Protein AF-A0A9P7BXA8-F1 (afdb_monomer)

pLDDT: mean 72.69, std 11.53, range [38.94, 89.12]

Structure (mmCIF, N/CA/C/O backbone):
data_AF-A0A9P7BXA8-F1
#
_entry.id   AF-A0A9P7BXA8-F1
#
loop_
_atom_site.group_PDB
_atom_site.id
_atom_site.type_symbol
_atom_site.label_atom_id
_atom_site.label_alt_id
_atom_site.label_comp_id
_atom_site.label_asym_id
_atom_site.label_entity_id
_atom_site.label_seq_id
_atom_site.pdbx_PDB_ins_code
_atom_site.Cartn_x
_atom_site.Cartn_y
_atom_site.Cartn_z
_atom_site.occupancy
_atom_site.B_iso_or_equiv
_atom_site.auth_seq_id
_atom_site.auth_comp_id
_atom_site.auth_asym_id
_atom_site.auth_atom_id
_atom_site.pdbx_PDB_model_num
ATOM 1 N N . MET A 1 1 ? 23.569 34.177 -5.336 1.00 38.94 1 MET A N 1
ATOM 2 C CA . MET A 1 1 ? 23.676 32.730 -5.606 1.00 38.94 1 MET A CA 1
ATOM 3 C C . MET A 1 1 ? 22.289 32.269 -6.001 1.00 38.94 1 MET A C 1
ATOM 5 O O . MET A 1 1 ? 21.410 32.282 -5.155 1.00 38.94 1 MET A O 1
ATOM 9 N N . SER A 1 2 ? 22.049 32.043 -7.290 1.00 43.91 2 SER A N 1
ATOM 10 C CA . SER A 1 2 ? 20.752 31.584 -7.787 1.00 43.91 2 SER A CA 1
ATOM 11 C C . SER A 1 2 ? 20.620 30.095 -7.497 1.00 43.91 2 SER A C 1
ATOM 13 O O 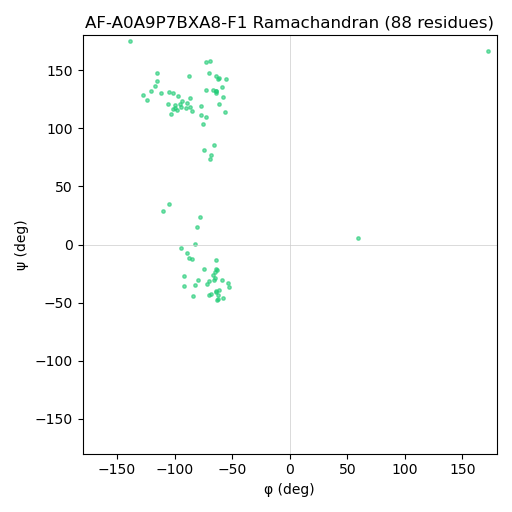. SER A 1 2 ? 21.446 29.303 -7.951 1.00 43.91 2 SER A O 1
ATOM 15 N N . GLU A 1 3 ? 19.614 29.728 -6.714 1.00 51.91 3 GLU A N 1
ATOM 16 C CA . GLU A 1 3 ? 19.206 28.342 -6.538 1.00 51.91 3 GLU A CA 1
ATOM 17 C C . GLU A 1 3 ? 18.882 27.763 -7.921 1.00 51.91 3 GLU A C 1
ATOM 19 O O . GLU A 1 3 ? 17.966 28.221 -8.598 1.00 51.91 3 GLU A O 1
ATOM 24 N N . ASN A 1 4 ? 19.683 26.795 -8.374 1.00 54.66 4 ASN A N 1
ATOM 25 C CA . ASN A 1 4 ? 19.416 26.000 -9.570 1.00 54.66 4 ASN A CA 1
ATOM 26 C C . ASN A 1 4 ? 18.210 25.093 -9.284 1.00 54.66 4 ASN A C 1
ATOM 28 O O . ASN A 1 4 ? 18.355 23.894 -9.042 1.00 54.66 4 ASN A O 1
ATOM 32 N N . THR A 1 5 ? 17.011 25.667 -9.250 1.00 67.62 5 THR A N 1
ATOM 33 C CA . THR A 1 5 ? 15.771 24.903 -9.168 1.00 67.62 5 THR A CA 1
ATOM 34 C C . THR A 1 5 ? 15.525 24.306 -10.546 1.00 67.62 5 THR A C 1
ATOM 36 O O . THR A 1 5 ? 15.171 25.007 -11.494 1.00 67.62 5 THR A O 1
ATOM 39 N N . ILE A 1 6 ? 15.788 23.006 -10.683 1.00 65.94 6 ILE A N 1
ATOM 40 C CA . ILE A 1 6 ? 15.474 22.266 -11.906 1.00 65.94 6 ILE A CA 1
ATOM 41 C C . ILE A 1 6 ? 13.962 22.417 -12.147 1.00 65.94 6 ILE A C 1
ATOM 43 O O . ILE A 1 6 ? 13.180 22.151 -11.230 1.00 65.94 6 ILE A O 1
ATOM 47 N N . PRO A 1 7 ? 13.531 22.864 -13.338 1.00 73.69 7 PRO A N 1
ATOM 48 C CA . PRO A 1 7 ? 12.118 22.966 -13.656 1.00 73.69 7 PRO A CA 1
ATOM 49 C C . PRO A 1 7 ? 11.408 21.618 -13.458 1.00 73.69 7 PRO A C 1
ATOM 51 O O . PRO A 1 7 ? 11.970 20.588 -13.824 1.00 73.69 7 PRO A O 1
ATOM 54 N N . PRO A 1 8 ? 10.162 21.591 -12.951 1.00 69.44 8 PRO A N 1
ATOM 55 C CA . PRO A 1 8 ? 9.475 20.353 -12.562 1.00 69.44 8 PRO A CA 1
ATOM 56 C C . PRO A 1 8 ? 9.202 19.390 -13.730 1.00 69.44 8 PRO A C 1
ATOM 58 O O . PRO A 1 8 ? 8.865 18.233 -13.510 1.00 69.44 8 PRO A O 1
ATOM 61 N N . TYR A 1 9 ? 9.341 19.863 -14.970 1.00 71.06 9 TYR A N 1
ATOM 62 C CA . TYR A 1 9 ? 9.202 19.068 -16.190 1.00 71.06 9 TYR A CA 1
ATOM 63 C C . TYR A 1 9 ? 10.516 18.421 -16.660 1.00 71.06 9 TYR A C 1
ATOM 65 O O . TYR A 1 9 ? 10.499 17.636 -17.606 1.00 71.06 9 TYR A O 1
ATOM 73 N N . LEU A 1 10 ? 11.655 18.752 -16.041 1.00 77.94 10 LEU A N 1
ATOM 74 C CA . LEU A 1 10 ? 12.946 18.137 -16.336 1.00 77.94 10 LEU A CA 1
ATOM 75 C C . LEU A 1 10 ? 13.288 17.109 -15.265 1.00 77.94 10 LEU A C 1
ATOM 77 O O . LEU A 1 10 ? 13.248 17.382 -14.065 1.00 77.94 10 LEU A O 1
ATOM 81 N N . LEU A 1 11 ? 13.665 15.918 -15.718 1.00 76.44 11 LEU A N 1
ATOM 82 C CA . LEU A 1 11 ? 14.145 14.869 -14.836 1.00 76.44 11 LEU A CA 1
ATOM 83 C C . LEU A 1 11 ? 15.445 15.316 -14.170 1.00 76.44 11 LEU A C 1
ATOM 85 O O . LEU A 1 11 ? 16.378 15.776 -14.830 1.00 76.44 11 LEU A O 1
ATOM 89 N N . THR A 1 12 ? 15.525 15.143 -12.852 1.00 83.50 12 THR A N 1
ATOM 90 C CA . THR A 1 12 ? 16.816 15.279 -12.171 1.00 83.50 12 THR A CA 1
ATOM 91 C C . THR A 1 12 ? 17.728 14.107 -12.564 1.00 83.50 12 THR A C 1
ATOM 93 O O . THR A 1 12 ? 17.227 13.039 -12.932 1.00 83.50 12 THR A O 1
ATOM 96 N N . PRO A 1 13 ? 19.060 14.243 -12.431 1.00 82.94 13 PRO A N 1
ATOM 97 C CA . PRO A 1 13 ? 19.991 13.150 -12.720 1.00 82.94 13 PRO A CA 1
ATOM 98 C C . PRO A 1 13 ? 19.671 11.847 -11.970 1.00 82.94 13 PRO A C 1
ATOM 100 O O . PRO A 1 13 ? 19.859 10.759 -12.506 1.00 82.94 13 PRO A O 1
ATOM 103 N N . SER A 1 14 ? 19.134 11.939 -10.748 1.00 78.31 14 SER A N 1
ATOM 104 C CA . SER A 1 14 ? 18.694 10.772 -9.975 1.00 78.31 14 SER A CA 1
ATOM 105 C C . SER A 1 14 ? 17.532 10.030 -10.640 1.00 78.31 14 SER A C 1
ATOM 107 O O . SER A 1 14 ? 17.538 8.802 -10.668 1.00 78.31 14 SER A O 1
ATOM 109 N N . HIS A 1 15 ? 16.563 10.755 -11.208 1.00 78.75 15 HIS A N 1
ATOM 110 C CA . HIS A 1 15 ? 15.449 10.146 -11.935 1.00 78.75 15 HIS A CA 1
ATOM 111 C C . HIS A 1 15 ? 15.925 9.502 -13.241 1.00 78.75 15 HIS A C 1
ATOM 113 O O . HIS A 1 15 ? 15.530 8.381 -13.544 1.00 78.75 15 HIS A O 1
ATOM 119 N N . ASP A 1 16 ? 16.809 10.173 -13.983 1.00 82.88 16 ASP A N 1
ATOM 120 C CA . ASP A 1 16 ? 17.363 9.649 -15.238 1.00 82.88 16 ASP A CA 1
ATOM 121 C C . ASP A 1 16 ? 18.164 8.352 -15.013 1.00 82.88 16 ASP A C 1
ATOM 123 O O . ASP A 1 16 ? 17.975 7.358 -15.714 1.00 82.88 16 ASP A O 1
ATOM 127 N N . ASN A 1 17 ? 18.992 8.314 -13.964 1.00 79.88 17 ASN A N 1
ATOM 128 C CA . ASN A 1 17 ? 19.732 7.110 -13.583 1.00 79.88 17 ASN A CA 1
ATOM 129 C C . ASN A 1 17 ? 18.807 5.964 -13.156 1.00 79.88 17 ASN A C 1
ATOM 131 O O . ASN A 1 17 ? 19.058 4.814 -13.513 1.00 79.88 17 ASN A O 1
ATOM 135 N N . TYR A 1 18 ? 17.734 6.268 -12.419 1.00 79.75 18 TYR A N 1
ATOM 136 C CA . TYR A 1 18 ? 16.745 5.264 -12.032 1.00 79.75 18 TYR A CA 1
ATOM 137 C C . TYR A 1 18 ? 16.038 4.675 -13.257 1.00 79.75 18 TYR A C 1
ATOM 139 O O . TYR A 1 18 ? 15.984 3.457 -13.398 1.00 79.75 18 TYR A O 1
ATOM 147 N N . LEU A 1 19 ? 15.568 5.518 -14.184 1.00 79.88 19 LEU A N 1
ATOM 148 C CA 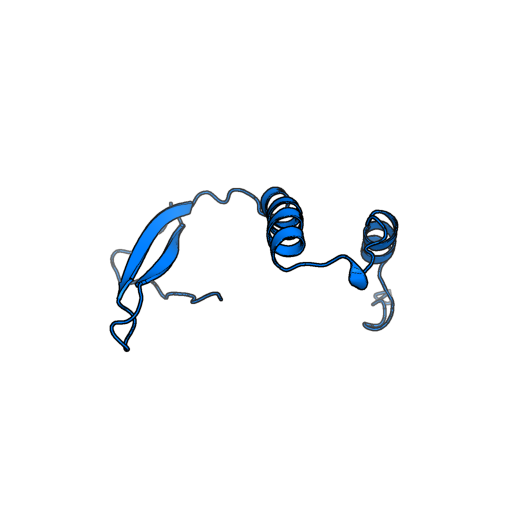. LEU A 1 19 ? 14.883 5.068 -15.401 1.00 79.88 19 LEU A CA 1
ATOM 149 C C . LEU A 1 19 ? 15.775 4.192 -16.284 1.00 79.88 19 LEU A C 1
ATOM 151 O O . LEU A 1 19 ? 15.305 3.194 -16.821 1.00 79.88 19 LEU A O 1
ATOM 155 N N . LYS A 1 20 ? 17.066 4.521 -16.397 1.00 81.06 20 LYS A N 1
ATOM 156 C CA . LYS A 1 20 ? 18.044 3.710 -17.144 1.00 81.06 20 LYS A CA 1
ATOM 157 C C . LYS A 1 20 ? 18.315 2.346 -16.510 1.00 81.06 20 LYS A C 1
ATOM 159 O O . LYS A 1 20 ? 18.715 1.426 -17.217 1.00 81.06 20 LYS A O 1
ATOM 164 N N . ALA A 1 21 ? 18.124 2.215 -15.199 1.00 79.25 21 ALA A N 1
ATOM 165 C CA . ALA A 1 21 ? 18.309 0.960 -14.477 1.00 79.25 21 ALA A CA 1
ATOM 166 C C . ALA A 1 21 ? 17.067 0.049 -14.518 1.00 79.25 21 ALA A C 1
ATOM 168 O O . ALA A 1 21 ? 17.162 -1.122 -14.145 1.00 79.25 21 ALA A O 1
ATOM 169 N N . LEU A 1 22 ? 15.909 0.560 -14.953 1.00 70.50 22 LEU A N 1
ATOM 170 C CA . LEU A 1 22 ? 14.695 -0.242 -15.063 1.00 70.50 22 LEU A CA 1
ATOM 171 C C . LEU A 1 22 ? 14.794 -1.212 -16.252 1.00 70.50 22 LEU A C 1
ATOM 173 O O . LEU A 1 22 ? 15.156 -0.800 -17.357 1.00 70.50 22 LEU A O 1
ATOM 177 N N . PRO A 1 23 ? 14.445 -2.498 -16.070 1.00 70.12 23 PRO A N 1
ATOM 178 C CA . PRO A 1 23 ? 14.352 -3.419 -17.192 1.00 70.12 23 PRO A CA 1
ATOM 179 C C . PRO A 1 23 ? 13.235 -2.964 -18.147 1.00 70.12 23 PRO A C 1
ATOM 181 O O . PRO A 1 23 ? 12.203 -2.475 -17.678 1.00 70.12 23 PRO A O 1
ATOM 184 N N . PRO A 1 24 ? 13.388 -3.138 -19.471 1.00 70.12 24 PRO A N 1
ATOM 185 C CA . PRO A 1 24 ? 12.311 -2.857 -20.412 1.00 70.12 24 PRO A CA 1
ATOM 186 C C . PRO A 1 24 ? 11.119 -3.773 -20.107 1.00 70.12 24 PRO A C 1
ATOM 188 O O . PRO A 1 24 ? 11.247 -4.998 -20.119 1.00 70.12 24 PRO A O 1
ATOM 191 N N . ILE A 1 25 ? 9.964 -3.175 -19.808 1.00 67.38 25 ILE A N 1
ATOM 192 C CA . ILE A 1 25 ? 8.721 -3.900 -19.534 1.00 67.38 25 ILE A CA 1
ATOM 193 C C . ILE A 1 25 ? 7.862 -3.871 -20.795 1.00 67.38 25 ILE A C 1
ATOM 195 O O . ILE A 1 25 ? 7.433 -2.807 -21.238 1.00 67.38 25 ILE A O 1
ATOM 199 N N . ASP A 1 26 ? 7.585 -5.044 -21.360 1.00 70.56 26 ASP A N 1
ATOM 200 C CA . ASP A 1 26 ? 6.571 -5.183 -22.400 1.00 70.56 26 ASP A CA 1
ATOM 201 C C . ASP A 1 26 ? 5.179 -5.148 -21.756 1.00 70.56 26 ASP A C 1
ATOM 203 O O . ASP A 1 26 ? 4.775 -6.068 -21.039 1.00 70.56 26 ASP A O 1
ATOM 207 N N . MET A 1 27 ? 4.441 -4.069 -22.021 1.00 66.12 27 MET A N 1
ATOM 208 C CA . MET A 1 27 ? 3.103 -3.848 -21.470 1.00 66.12 27 MET A CA 1
ATOM 209 C C . MET A 1 27 ? 2.089 -4.907 -21.931 1.00 66.12 27 MET A C 1
ATOM 211 O O . MET A 1 27 ? 1.094 -5.126 -21.245 1.00 66.12 27 MET A O 1
ATOM 215 N N . SER A 1 28 ? 2.337 -5.591 -23.053 1.00 73.38 28 SER A N 1
ATOM 216 C CA . SER A 1 28 ? 1.475 -6.670 -23.557 1.00 73.38 28 SER A CA 1
ATOM 217 C C . SER A 1 28 ? 1.613 -7.976 -22.767 1.00 73.38 28 SER A C 1
ATOM 219 O O . SER A 1 28 ? 0.697 -8.797 -22.757 1.00 73.38 28 SER A O 1
ATOM 221 N N . LEU A 1 29 ? 2.731 -8.148 -22.054 1.00 68.81 29 LEU A N 1
ATOM 222 C CA . LEU A 1 29 ? 3.007 -9.309 -21.206 1.00 68.81 29 LEU A CA 1
ATOM 223 C C . LEU A 1 29 ? 2.608 -9.077 -19.742 1.00 68.81 29 LEU A C 1
ATOM 225 O O . LEU A 1 29 ? 2.707 -9.992 -18.925 1.00 68.81 29 LEU A O 1
ATOM 229 N N . LEU A 1 30 ? 2.140 -7.876 -19.389 1.00 69.62 30 LEU A N 1
ATOM 230 C CA . LEU A 1 30 ? 1.680 -7.545 -18.042 1.00 69.62 30 LEU A CA 1
ATOM 231 C C . LEU A 1 30 ? 0.308 -8.165 -17.762 1.00 69.62 30 LEU A C 1
ATOM 233 O O . LEU A 1 30 ? -0.733 -7.514 -17.812 1.00 69.62 30 LEU A O 1
ATOM 237 N N . THR A 1 31 ? 0.307 -9.445 -17.408 1.00 76.69 31 THR A N 1
ATOM 238 C CA . THR A 1 31 ? -0.848 -10.051 -16.740 1.00 76.69 31 THR A CA 1
ATOM 239 C C . THR A 1 31 ? -0.937 -9.561 -15.292 1.00 76.69 31 THR A C 1
ATOM 241 O O . THR A 1 31 ? 0.065 -9.168 -14.683 1.00 76.69 31 THR A O 1
ATOM 244 N N . ILE A 1 32 ? -2.137 -9.627 -14.705 1.00 72.19 32 ILE A N 1
ATOM 245 C CA . ILE A 1 32 ? -2.377 -9.273 -13.293 1.00 72.19 32 ILE A CA 1
ATOM 246 C C . ILE A 1 32 ? -1.416 -10.034 -12.361 1.00 72.19 32 ILE A C 1
ATOM 248 O O . ILE A 1 32 ? -0.913 -9.470 -11.387 1.00 72.19 32 ILE A O 1
ATOM 252 N N . ASP A 1 33 ? -1.100 -11.288 -12.682 1.00 72.19 33 ASP A N 1
ATOM 253 C CA . ASP A 1 33 ? -0.199 -12.119 -11.881 1.00 72.19 33 ASP A CA 1
ATOM 254 C C . ASP A 1 33 ? 1.268 -11.691 -11.985 1.00 72.19 33 ASP A C 1
ATOM 256 O O . ASP A 1 33 ? 2.010 -11.780 -11.003 1.00 72.19 33 ASP A O 1
ATOM 260 N N . ILE A 1 34 ? 1.701 -11.199 -13.149 1.00 69.50 34 ILE A N 1
ATOM 261 C CA . ILE A 1 34 ? 3.055 -10.665 -13.339 1.00 69.50 34 ILE A CA 1
ATOM 262 C C . ILE A 1 34 ? 3.204 -9.343 -12.581 1.00 69.50 34 ILE A C 1
ATOM 264 O O . ILE A 1 34 ? 4.178 -9.173 -11.844 1.00 69.50 34 ILE A O 1
ATOM 268 N N . LEU A 1 35 ? 2.205 -8.458 -12.653 1.00 68.75 35 LEU A N 1
ATOM 269 C CA . LEU A 1 35 ? 2.176 -7.209 -11.883 1.00 68.75 35 LEU A CA 1
ATOM 270 C C . LEU A 1 35 ? 2.270 -7.467 -10.374 1.00 68.75 35 LEU A C 1
ATOM 272 O O . LEU A 1 35 ? 3.101 -6.867 -9.690 1.00 68.75 35 LEU A O 1
ATOM 276 N N . ARG A 1 36 ? 1.498 -8.434 -9.864 1.00 67.38 36 ARG A N 1
ATOM 277 C CA . ARG A 1 36 ? 1.539 -8.853 -8.453 1.00 67.38 36 ARG A CA 1
ATOM 278 C C . ARG A 1 36 ? 2.870 -9.473 -8.026 1.00 67.38 36 ARG A C 1
ATOM 280 O O . ARG A 1 36 ? 3.143 -9.504 -6.835 1.00 67.38 36 ARG A O 1
ATOM 287 N N . LYS A 1 37 ? 3.699 -9.976 -8.945 1.00 66.12 37 LYS A N 1
ATOM 288 C CA . LYS A 1 37 ? 5.019 -10.553 -8.620 1.00 66.12 37 LYS A CA 1
ATOM 289 C C . LYS A 1 37 ? 6.155 -9.537 -8.680 1.00 66.12 37 LYS A C 1
ATOM 291 O O . LYS A 1 37 ? 7.102 -9.647 -7.902 1.00 66.12 37 LYS A O 1
ATOM 296 N N . VAL A 1 38 ? 6.087 -8.593 -9.614 1.00 65.06 38 VAL A N 1
ATOM 297 C CA . VAL A 1 38 ? 7.157 -7.613 -9.855 1.00 65.06 38 VAL A CA 1
ATOM 298 C C . VAL A 1 38 ? 7.043 -6.431 -8.895 1.00 65.06 38 VAL A C 1
ATOM 300 O O . VAL A 1 38 ? 8.042 -6.045 -8.293 1.00 65.06 38 VAL A O 1
ATOM 303 N N . TYR A 1 39 ? 5.831 -5.908 -8.689 1.00 64.38 39 TYR A N 1
ATOM 304 C CA . TYR A 1 39 ? 5.611 -4.700 -7.889 1.00 64.38 39 TYR A CA 1
ATOM 305 C C . TYR A 1 39 ? 6.031 -4.845 -6.413 1.00 64.38 39 TYR A C 1
ATOM 307 O O . TYR A 1 39 ? 6.789 -4.000 -5.935 1.00 64.38 39 TYR A O 1
ATOM 315 N N . PRO A 1 40 ? 5.670 -5.929 -5.688 1.00 59.09 40 PRO A N 1
ATOM 316 C CA . PRO A 1 40 ? 6.013 -6.039 -4.268 1.00 59.09 40 PRO A CA 1
ATOM 317 C C . PRO A 1 40 ? 7.518 -6.143 -4.006 1.00 59.09 40 PRO A C 1
ATOM 319 O O . PRO A 1 40 ? 7.990 -5.685 -2.970 1.00 59.09 40 PRO A O 1
ATOM 322 N N . LYS A 1 41 ? 8.277 -6.726 -4.947 1.00 56.28 41 LYS A N 1
ATOM 323 C CA . LYS A 1 41 ? 9.739 -6.857 -4.842 1.00 56.28 41 LYS A CA 1
ATOM 324 C C . LYS A 1 41 ? 10.460 -5.522 -4.988 1.00 56.28 41 LYS A C 1
ATOM 326 O O . LYS A 1 41 ? 11.520 -5.343 -4.411 1.00 56.28 41 LYS A O 1
ATOM 331 N N . GLN A 1 42 ? 9.900 -4.599 -5.766 1.00 56.28 42 GLN A N 1
ATOM 332 C CA . GLN A 1 42 ? 10.474 -3.265 -5.923 1.00 56.28 42 GLN A CA 1
ATOM 333 C C . GLN A 1 42 ? 10.127 -2.359 -4.739 1.00 56.28 42 GLN A C 1
ATOM 335 O O . GLN A 1 42 ? 10.926 -1.501 -4.387 1.00 56.28 42 GLN A O 1
ATOM 340 N N . SER A 1 43 ? 8.968 -2.551 -4.102 1.00 55.28 43 SER A N 1
ATOM 341 C CA . SER A 1 43 ? 8.536 -1.718 -2.978 1.00 55.28 43 SER A CA 1
ATOM 342 C C . SER A 1 43 ? 9.148 -2.134 -1.637 1.00 55.28 43 SER A C 1
ATOM 344 O O . SER A 1 43 ? 9.433 -1.267 -0.817 1.00 55.28 43 SER A O 1
ATOM 346 N N . SER A 1 44 ? 9.370 -3.431 -1.388 1.00 52.97 44 SER A N 1
ATOM 347 C CA . SER A 1 44 ? 9.812 -3.923 -0.070 1.00 52.97 44 SER A CA 1
ATOM 348 C C . SER A 1 44 ? 11.204 -3.449 0.351 1.00 52.97 44 SER A C 1
ATOM 350 O O . SER A 1 44 ? 11.453 -3.304 1.545 1.00 52.97 44 SER A O 1
ATOM 352 N N . ASP A 1 45 ? 12.090 -3.193 -0.612 1.00 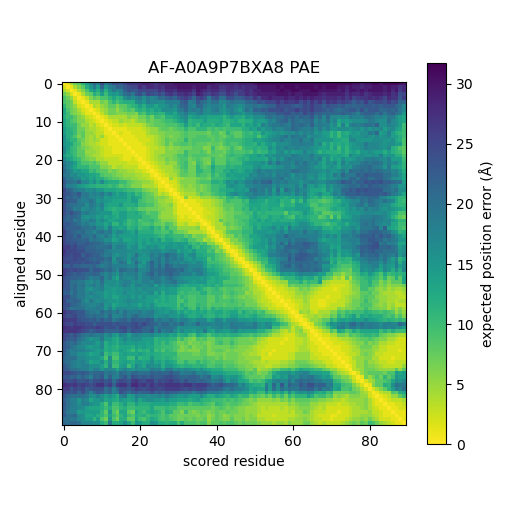53.66 45 ASP A N 1
ATOM 353 C CA . ASP A 1 45 ? 13.492 -2.840 -0.349 1.00 53.66 45 ASP A CA 1
ATOM 354 C C . ASP A 1 45 ? 13.702 -1.329 -0.139 1.00 53.66 45 ASP A C 1
ATOM 356 O O . ASP A 1 45 ? 14.764 -0.903 0.310 1.00 53.66 45 ASP A O 1
ATOM 360 N N . ILE A 1 46 ? 12.690 -0.509 -0.449 1.00 55.91 46 ILE A N 1
ATOM 361 C CA . ILE A 1 46 ? 12.771 0.959 -0.398 1.00 55.91 46 ILE A CA 1
ATOM 362 C C . ILE A 1 46 ? 12.320 1.500 0.963 1.00 55.91 46 ILE A C 1
ATOM 364 O O . ILE A 1 46 ? 12.768 2.569 1.382 1.00 55.91 46 ILE A O 1
ATOM 368 N N . PHE A 1 47 ? 11.451 0.782 1.677 1.00 56.22 47 PHE A N 1
ATOM 369 C CA . PHE A 1 47 ? 10.939 1.268 2.952 1.00 56.22 47 PHE A CA 1
ATOM 370 C C . PHE A 1 47 ? 11.900 0.911 4.089 1.00 56.22 47 PHE A C 1
ATOM 372 O O . PHE A 1 47 ? 12.076 -0.272 4.397 1.00 56.22 47 PHE A O 1
ATOM 379 N N . PRO A 1 48 ? 12.524 1.903 4.754 1.00 57.59 48 PRO A N 1
ATOM 380 C CA . PRO A 1 48 ? 13.282 1.621 5.959 1.00 57.59 48 PRO A CA 1
ATOM 381 C C . PRO A 1 48 ? 12.340 0.976 6.976 1.00 57.59 48 PRO A C 1
ATOM 383 O O . PRO A 1 48 ? 11.213 1.437 7.168 1.00 57.59 48 PRO A O 1
ATOM 386 N N . LYS A 1 49 ? 12.800 -0.091 7.637 1.00 59.12 49 LYS A N 1
ATOM 387 C CA . LYS A 1 49 ? 12.106 -0.668 8.791 1.00 59.12 49 LYS A CA 1
ATOM 388 C C . LYS A 1 49 ? 12.149 0.360 9.917 1.00 59.12 49 LYS A C 1
ATOM 390 O O . LYS A 1 49 ? 13.079 0.375 10.718 1.00 59.12 49 LYS A O 1
ATOM 395 N N . VAL A 1 50 ? 11.191 1.280 9.915 1.00 60.12 50 VAL A N 1
ATOM 396 C CA . VAL A 1 50 ? 11.002 2.233 11.004 1.00 60.12 50 VAL A CA 1
ATOM 3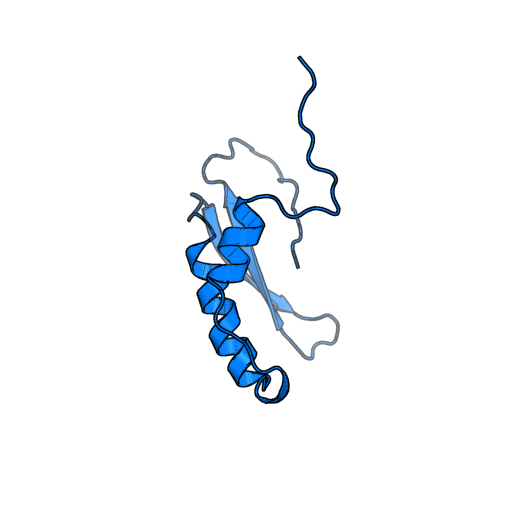97 C C . VAL A 1 50 ? 10.697 1.420 12.259 1.00 60.12 50 VAL A C 1
ATOM 399 O O . VAL A 1 50 ? 10.039 0.383 12.188 1.00 60.12 50 VAL A O 1
ATOM 402 N N . ASP A 1 51 ? 11.191 1.864 13.409 1.00 62.81 51 ASP A N 1
ATOM 403 C CA . ASP A 1 51 ? 10.885 1.265 14.705 1.00 62.81 51 ASP A CA 1
ATOM 404 C C . ASP A 1 51 ? 9.410 1.512 15.073 1.00 62.81 51 ASP A C 1
ATOM 406 O O . ASP A 1 51 ? 9.063 2.383 15.873 1.00 62.81 51 ASP A O 1
ATOM 410 N N . VAL A 1 52 ? 8.528 0.736 14.450 1.00 69.81 52 VAL A N 1
ATOM 411 C CA . VAL A 1 52 ? 7.081 0.751 14.654 1.00 69.81 52 VAL A CA 1
ATOM 412 C C . VAL A 1 52 ? 6.626 -0.577 15.241 1.00 69.81 52 VAL A C 1
ATOM 414 O O . VAL A 1 52 ? 7.224 -1.627 15.006 1.00 69.81 52 VAL A O 1
ATOM 417 N N . LEU A 1 53 ? 5.581 -0.522 16.057 1.00 67.12 53 LEU A N 1
ATOM 418 C CA . LEU A 1 53 ? 4.815 -1.696 16.444 1.00 67.12 53 LEU A CA 1
ATOM 419 C C . LEU A 1 53 ? 3.739 -1.907 15.379 1.00 67.12 53 LEU A C 1
ATOM 421 O O . LEU A 1 53 ? 2.919 -1.018 15.155 1.00 67.12 53 LEU A O 1
ATOM 425 N N . GLU A 1 54 ? 3.794 -3.055 14.710 1.00 77.75 54 GLU A N 1
ATOM 426 C CA . GLU A 1 54 ? 2.855 -3.441 13.658 1.00 77.75 54 GLU A CA 1
ATOM 427 C C . GLU A 1 54 ? 1.767 -4.342 14.247 1.00 77.75 54 GLU A C 1
ATOM 429 O O . GLU A 1 54 ? 2.057 -5.335 14.917 1.00 77.75 54 GLU A O 1
ATOM 434 N N . GLU A 1 55 ? 0.511 -3.990 14.005 1.00 82.38 55 GLU A N 1
ATOM 435 C CA . GLU A 1 55 ? -0.656 -4.773 14.402 1.00 82.38 55 GLU A CA 1
ATOM 436 C C . GLU A 1 55 ? -1.551 -4.991 13.183 1.00 82.38 55 GLU A C 1
ATOM 438 O O . GLU A 1 55 ? -1.913 -4.034 12.503 1.00 82.38 55 GLU A O 1
ATOM 443 N N . LYS A 1 56 ? -1.922 -6.245 12.914 1.00 84.44 56 LYS A N 1
ATOM 444 C CA . LYS A 1 56 ? -2.799 -6.593 11.791 1.00 84.44 56 LYS A CA 1
ATOM 445 C C . LYS A 1 56 ? -4.222 -6.754 12.279 1.00 84.44 56 LYS A C 1
ATOM 447 O O . LYS A 1 56 ? -4.511 -7.666 13.055 1.00 84.44 56 LYS A O 1
ATOM 452 N N . VAL A 1 57 ? -5.112 -5.894 11.802 1.00 88.62 57 VAL A N 1
ATOM 453 C CA . VAL A 1 57 ? -6.517 -5.875 12.209 1.00 88.62 57 VAL A CA 1
ATOM 454 C C . VAL A 1 57 ? -7.410 -6.223 11.028 1.00 88.62 57 VAL A C 1
ATOM 456 O O . VAL A 1 57 ? -7.179 -5.814 9.892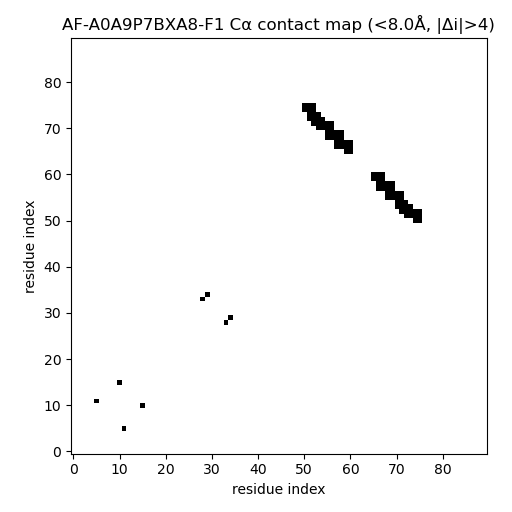 1.00 88.62 57 VAL A O 1
ATOM 459 N N . GLN A 1 58 ? -8.448 -7.002 11.312 1.00 88.81 58 GLN A N 1
ATOM 460 C CA . GLN A 1 58 ? -9.492 -7.359 10.362 1.00 88.81 58 GLN A CA 1
ATOM 461 C C . GLN A 1 58 ? -10.727 -6.503 10.632 1.00 88.81 58 GLN A C 1
ATOM 463 O O . GLN A 1 58 ? -11.329 -6.600 11.701 1.00 88.81 58 GLN A O 1
ATOM 468 N N . ILE A 1 59 ? -11.105 -5.666 9.666 1.00 88.00 59 ILE A N 1
ATOM 469 C CA . ILE A 1 59 ? -12.285 -4.804 9.758 1.00 88.00 59 ILE A CA 1
ATOM 470 C C . ILE A 1 59 ? -13.384 -5.388 8.862 1.00 88.00 59 ILE A C 1
ATOM 472 O O . ILE A 1 59 ? -13.168 -5.540 7.656 1.00 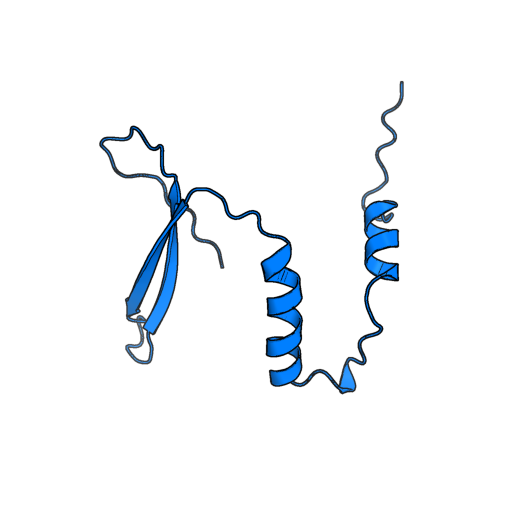88.00 59 ILE A O 1
ATOM 476 N N . PRO A 1 60 ? -14.565 -5.728 9.405 1.00 88.75 60 PRO A N 1
ATOM 477 C CA . PRO A 1 60 ? -15.666 -6.230 8.594 1.00 88.75 60 PRO A CA 1
ATOM 478 C C . PRO A 1 60 ? -16.144 -5.150 7.6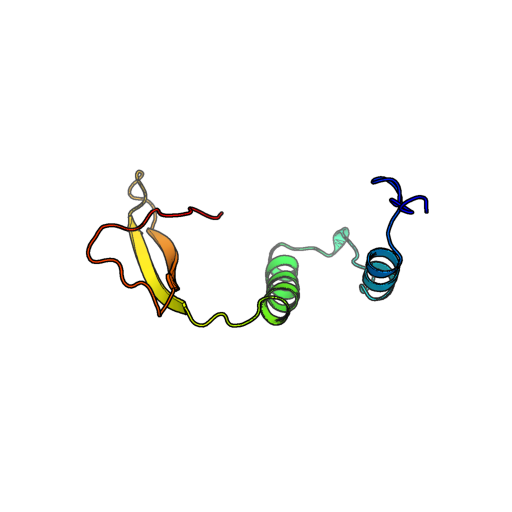19 1.00 88.75 60 PRO A C 1
ATOM 480 O O . PRO A 1 60 ? -16.403 -4.008 8.007 1.00 88.75 60 PRO A O 1
ATOM 483 N N . ALA A 1 61 ? -16.279 -5.511 6.343 1.00 85.56 61 ALA A N 1
ATOM 484 C CA . ALA A 1 61 ? -16.768 -4.592 5.327 1.00 85.56 61 ALA A CA 1
ATOM 485 C C . ALA A 1 61 ? -18.261 -4.287 5.531 1.00 85.56 61 ALA A C 1
ATOM 487 O O . ALA A 1 61 ? -19.050 -5.135 5.956 1.00 85.56 61 ALA A O 1
ATOM 488 N N . LYS A 1 62 ? -18.675 -3.062 5.182 1.00 83.62 62 LYS A N 1
ATOM 489 C CA . LYS A 1 62 ? -20.054 -2.575 5.375 1.00 83.62 62 LYS A CA 1
ATOM 490 C C . LYS A 1 62 ? -21.106 -3.435 4.660 1.00 83.62 62 LYS A C 1
ATOM 492 O O . LYS A 1 62 ? -22.231 -3.546 5.138 1.00 83.62 62 LYS A O 1
ATOM 497 N N . ASN A 1 63 ? -20.743 -4.048 3.536 1.00 81.50 63 ASN A N 1
AT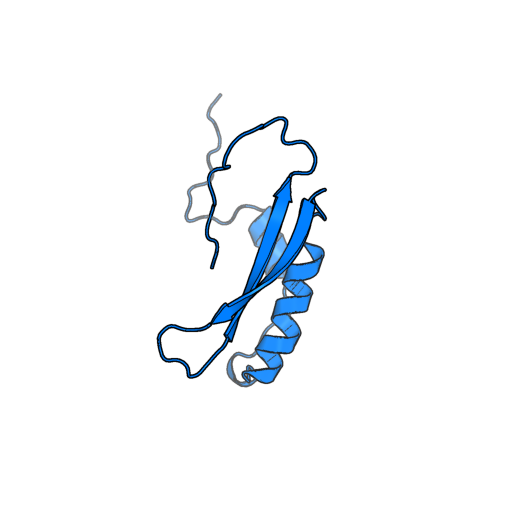OM 498 C CA . ASN A 1 63 ? -21.609 -4.933 2.756 1.00 81.50 63 ASN A CA 1
ATOM 499 C C . ASN A 1 63 ? -21.672 -6.373 3.296 1.00 81.50 63 ASN A C 1
ATOM 501 O O . ASN A 1 63 ? -22.373 -7.183 2.709 1.00 81.50 63 ASN A O 1
ATOM 505 N N . LYS A 1 64 ? -20.973 -6.703 4.394 1.00 68.69 64 LYS A N 1
ATOM 506 C CA . LYS A 1 64 ? -20.862 -8.063 4.965 1.00 68.69 64 LYS A CA 1
ATOM 507 C C . LYS A 1 64 ? -20.272 -9.121 4.018 1.00 68.69 64 LYS A C 1
ATOM 509 O O . LYS A 1 64 ? -20.185 -10.283 4.397 1.00 68.69 64 LYS A O 1
ATOM 514 N N . GLU A 1 65 ? -19.813 -8.725 2.835 1.00 74.38 65 GLU A N 1
ATOM 515 C CA . GLU A 1 65 ? -19.237 -9.604 1.810 1.00 74.38 65 GLU A CA 1
ATOM 516 C C . GLU A 1 65 ? -17.711 -9.460 1.741 1.00 74.38 65 GLU A C 1
ATOM 518 O O . GLU A 1 65 ? -17.103 -9.524 0.675 1.00 74.38 65 GLU A O 1
ATOM 523 N N . GLY A 1 66 ? -17.063 -9.229 2.883 1.00 78.88 66 GLY A N 1
ATOM 524 C CA . GLY A 1 66 ? -15.610 -9.147 2.919 1.00 78.88 66 GLY A CA 1
ATOM 525 C C . GLY A 1 66 ? -15.035 -8.687 4.248 1.00 78.88 66 GLY A C 1
ATOM 526 O O . GLY A 1 66 ? -15.726 -8.152 5.118 1.00 78.88 66 GLY A O 1
ATOM 527 N N . VAL A 1 67 ? -13.728 -8.889 4.367 1.00 85.44 67 VAL A N 1
ATOM 528 C CA . VAL A 1 67 ? -12.887 -8.394 5.455 1.00 85.44 67 VAL A CA 1
ATOM 529 C C . VAL A 1 67 ? -11.819 -7.507 4.832 1.00 85.44 67 VAL A C 1
ATOM 531 O O . VAL A 1 67 ? -11.189 -7.890 3.847 1.00 85.44 67 VAL A O 1
ATOM 534 N N . VAL A 1 68 ? -11.624 -6.319 5.396 1.00 86.81 68 VAL A N 1
ATOM 535 C CA . VAL A 1 68 ? -10.511 -5.435 5.053 1.00 86.81 68 VAL A CA 1
ATOM 536 C C . VAL A 1 68 ? -9.383 -5.714 6.036 1.00 86.81 68 VAL A C 1
ATOM 538 O O . VAL A 1 68 ? -9.578 -5.623 7.248 1.00 86.81 68 VAL A O 1
ATOM 541 N N . TYR A 1 69 ? -8.214 -6.068 5.513 1.00 84.62 69 TYR A N 1
ATOM 542 C CA . TYR A 1 69 ? -7.001 -6.218 6.309 1.00 84.62 69 TYR A CA 1
ATOM 543 C C . TYR A 1 69 ? -6.314 -4.860 6.414 1.00 84.62 69 TYR A C 1
ATOM 545 O O . TYR A 1 69 ? -6.070 -4.216 5.395 1.00 84.62 69 TYR A O 1
ATOM 553 N N . VAL A 1 70 ? -6.034 -4.426 7.639 1.00 88.44 70 VAL A N 1
ATOM 554 C CA . VAL A 1 70 ? -5.378 -3.150 7.928 1.00 88.44 70 VAL A CA 1
ATOM 555 C C . VAL A 1 70 ? -4.132 -3.420 8.754 1.00 88.44 70 VAL A C 1
ATOM 557 O O . VAL A 1 70 ? -4.220 -4.015 9.829 1.00 88.44 70 VAL A O 1
ATOM 560 N N . ASP A 1 71 ? -2.990 -2.953 8.261 1.00 86.81 71 ASP A N 1
ATOM 561 C CA . ASP A 1 71 ? -1.740 -2.930 9.012 1.00 86.81 71 ASP A CA 1
ATOM 562 C C . ASP A 1 71 ? -1.644 -1.586 9.757 1.00 86.81 71 ASP A C 1
ATOM 564 O O . ASP A 1 71 ? -1.650 -0.511 9.152 1.00 86.81 71 ASP A O 1
ATOM 568 N N . ILE A 1 72 ? -1.614 -1.630 11.090 1.00 86.25 72 ILE A N 1
ATOM 569 C CA . ILE A 1 72 ? -1.511 -0.453 11.958 1.00 86.25 72 ILE A CA 1
ATOM 570 C C . ILE A 1 72 ? -0.064 -0.305 12.410 1.00 86.25 72 ILE A C 1
ATOM 572 O O . ILE A 1 72 ? 0.460 -1.166 13.114 1.00 86.25 72 ILE A O 1
ATOM 576 N N . TYR A 1 73 ? 0.548 0.829 12.079 1.00 86.31 73 TYR A N 1
ATOM 577 C CA . TYR A 1 73 ? 1.906 1.170 12.493 1.00 86.31 73 TYR A CA 1
ATOM 578 C C . TYR A 1 73 ? 1.879 2.191 13.631 1.00 86.31 73 TYR A C 1
ATOM 580 O O . TYR A 1 73 ? 1.486 3.343 13.438 1.00 86.31 73 TYR A O 1
ATOM 588 N N . LYS A 1 74 ? 2.307 1.781 14.830 1.00 81.50 74 LYS A N 1
ATOM 589 C CA . LYS A 1 74 ? 2.389 2.657 16.010 1.00 81.50 74 LYS A CA 1
ATOM 590 C C . LYS A 1 74 ? 3.846 3.040 16.294 1.00 81.50 74 LYS A C 1
ATOM 592 O O . LYS A 1 74 ? 4.695 2.151 16.367 1.00 81.50 74 LYS A O 1
ATOM 597 N N . PRO A 1 75 ? 4.170 4.325 16.499 1.00 81.38 75 PRO A N 1
ATOM 598 C CA . PRO A 1 75 ? 5.514 4.731 16.910 1.00 81.38 75 PRO A CA 1
ATOM 599 C C . PRO A 1 75 ? 5.832 4.225 18.329 1.00 81.38 75 PRO A C 1
ATOM 601 O O . PRO A 1 75 ? 5.032 4.398 19.244 1.00 81.38 75 PRO A O 1
ATOM 604 N N . LYS A 1 76 ? 7.016 3.632 18.544 1.00 71.62 76 LYS A N 1
ATOM 605 C CA . LYS A 1 76 ? 7.390 3.018 19.840 1.00 71.62 76 LYS A CA 1
ATOM 606 C C . LYS A 1 76 ? 7.511 4.001 21.019 1.00 71.62 76 LYS A C 1
ATOM 608 O O . LYS A 1 76 ? 7.366 3.586 22.162 1.00 71.62 76 LYS A O 1
ATOM 613 N N . ASN A 1 77 ? 7.761 5.288 20.759 1.00 67.50 77 ASN A N 1
ATOM 614 C CA . ASN A 1 77 ? 8.114 6.283 21.786 1.00 67.50 77 ASN A CA 1
ATOM 615 C C . ASN A 1 77 ? 7.024 7.337 22.055 1.00 67.50 77 ASN A C 1
ATOM 617 O O . ASN A 1 77 ? 7.330 8.471 22.433 1.00 67.50 77 ASN A O 1
ATOM 621 N N . THR A 1 78 ? 5.746 7.012 21.862 1.00 65.44 78 THR A N 1
ATOM 622 C CA . THR A 1 78 ? 4.664 7.935 22.235 1.00 65.44 78 THR A CA 1
ATOM 623 C C . THR A 1 78 ? 4.493 8.004 23.750 1.00 65.44 78 THR A C 1
ATOM 625 O O . THR A 1 78 ? 3.984 7.075 24.363 1.00 65.44 78 THR A O 1
ATOM 628 N N . LYS A 1 79 ? 4.867 9.143 24.347 1.00 61.25 79 LYS A N 1
ATOM 629 C CA . LYS A 1 79 ? 4.597 9.509 25.755 1.00 61.25 79 LYS A CA 1
ATOM 630 C C . LYS A 1 79 ? 3.157 10.003 25.987 1.00 61.25 79 LYS A C 1
ATOM 632 O O . LYS A 1 79 ? 2.931 10.843 26.852 1.00 61.25 79 LYS A O 1
ATOM 637 N N . SER A 1 80 ? 2.212 9.617 25.134 1.00 57.88 80 SER A N 1
ATOM 638 C CA . SER A 1 80 ? 0.858 10.166 25.193 1.00 57.88 80 SER A CA 1
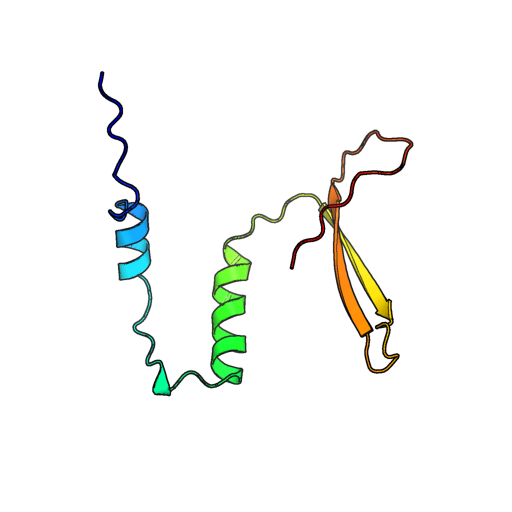ATOM 639 C C . SER A 1 80 ? -0.037 9.253 26.021 1.00 57.88 80 SER A C 1
ATOM 641 O O . SER A 1 80 ? -0.266 8.113 25.633 1.00 57.88 80 SER A O 1
ATOM 643 N N . ASP A 1 81 ? -0.571 9.785 27.120 1.00 60.25 81 ASP A N 1
ATOM 644 C CA . ASP A 1 81 ? -1.590 9.133 27.954 1.00 60.25 81 ASP A CA 1
ATOM 645 C C . ASP A 1 81 ? -3.015 9.271 27.360 1.00 60.25 81 ASP A C 1
ATOM 647 O O . ASP A 1 81 ? -4.011 9.067 28.053 1.00 60.25 81 ASP A O 1
ATOM 651 N N . GLY A 1 82 ? -3.138 9.654 26.080 1.00 70.38 82 GLY A N 1
ATOM 652 C CA . GLY A 1 82 ? -4.407 9.955 25.411 1.00 70.38 82 GLY A CA 1
ATOM 653 C C . GLY A 1 82 ? -4.505 9.421 23.973 1.00 70.38 82 GLY A C 1
ATOM 654 O O . GLY A 1 82 ? -3.544 8.864 23.440 1.00 70.38 82 GLY A O 1
ATOM 655 N N . PRO A 1 83 ? -5.679 9.563 23.327 1.00 79.19 83 PRO A N 1
ATOM 656 C CA . PRO A 1 83 ? -5.894 9.086 21.964 1.00 79.19 83 PRO A CA 1
ATOM 657 C C . PRO A 1 83 ? -4.998 9.830 20.963 1.00 79.19 83 PRO A C 1
ATOM 659 O O . PRO A 1 83 ? -4.929 11.060 20.963 1.00 79.19 83 PRO A O 1
ATOM 662 N N . LEU A 1 84 ? -4.329 9.074 20.090 1.00 81.44 84 LEU A N 1
ATOM 663 C CA . LEU A 1 84 ? -3.450 9.609 19.052 1.00 81.44 84 LEU A CA 1
ATOM 664 C C . LEU A 1 84 ? -4.235 9.925 17.767 1.00 81.44 84 LEU A C 1
ATOM 666 O O . LEU A 1 84 ? -5.153 9.178 17.417 1.00 81.44 84 LEU A O 1
ATOM 670 N N . PRO A 1 85 ? -3.867 10.985 17.024 1.00 85.38 85 PRO A N 1
ATOM 671 C CA . PRO A 1 85 ? -4.387 11.198 15.679 1.00 85.38 85 PRO A CA 1
ATOM 672 C C . PRO A 1 85 ? -3.969 10.047 14.753 1.00 85.38 85 PRO A C 1
ATOM 674 O O . PRO A 1 85 ? -2.847 9.545 14.837 1.00 85.38 85 PRO A O 1
ATOM 677 N N . VAL A 1 86 ? -4.872 9.644 13.857 1.00 87.19 86 VAL A N 1
ATOM 678 C CA . VAL A 1 86 ? -4.672 8.515 12.937 1.00 87.19 86 VAL A CA 1
ATOM 679 C C . VAL A 1 86 ? -4.570 9.023 11.503 1.00 87.19 86 VAL A C 1
ATOM 681 O O . VAL A 1 86 ? -5.434 9.768 11.043 1.00 87.19 86 VAL A O 1
ATOM 684 N N . LEU A 1 87 ? -3.532 8.584 10.788 1.00 89.12 87 LEU A N 1
ATOM 685 C CA . LEU A 1 87 ? -3.405 8.751 9.342 1.00 89.12 87 LEU A CA 1
ATOM 686 C C . LEU A 1 87 ? -3.906 7.482 8.644 1.00 89.12 87 LEU A C 1
ATOM 688 O O . LEU A 1 87 ? -3.367 6.402 8.871 1.00 89.12 87 LEU A O 1
ATOM 692 N N . LEU A 1 88 ? -4.914 7.623 7.785 1.00 89.06 88 LEU A N 1
ATOM 693 C CA . LEU A 1 88 ? -5.345 6.565 6.871 1.00 89.06 88 LEU A CA 1
ATOM 694 C C . LEU A 1 88 ? -4.556 6.687 5.564 1.00 89.06 88 LEU A C 1
ATOM 696 O O . LEU A 1 88 ? -4.606 7.729 4.910 1.00 89.06 88 LEU A O 1
ATOM 700 N N . PHE A 1 89 ? -3.841 5.625 5.202 1.00 85.94 89 PHE A N 1
ATOM 701 C CA . PHE A 1 89 ? -3.082 5.506 3.958 1.00 85.94 89 PHE A CA 1
ATOM 702 C C . PHE A 1 89 ? -3.665 4.358 3.124 1.00 85.94 89 PHE A C 1
ATOM 704 O O . PHE A 1 89 ? -4.005 3.317 3.688 1.00 85.94 89 PHE A O 1
ATOM 711 N N . LEU A 1 90 ? -3.827 4.580 1.816 1.00 82.62 90 LEU A N 1
ATOM 712 C CA . LEU A 1 90 ? -4.458 3.659 0.863 1.00 82.62 90 LEU A CA 1
ATOM 713 C C . LEU A 1 90 ? -3.477 3.276 -0.242 1.00 82.62 90 LEU A C 1
ATOM 715 O O . LEU A 1 90 ? -2.808 4.202 -0.756 1.00 82.62 90 LEU A O 1
#

Foldseek 3Di:
DDDPPPPPPDDDPVRVVVVVPDDDDDPVPDDVVVCVVPVVVVPVVPDDPAQWDWDWDWDQDPVNPDTDIDIDTHHPDDPDPDDDDDDDDD

Organism: Rhizopus oryzae (NCBI:txid64495)

Solvent-accessible surface area (backbone atoms only — not comparable to full-atom values): 6270 Å² total; per-residue (Å²): 135,82,81,84,72,73,55,92,90,54,78,50,72,69,54,52,55,51,60,72,70,51,76,90,75,63,75,91,71,60,44,75,68,51,49,67,60,53,52,57,66,64,52,63,80,68,57,75,87,65,77,52,50,77,45,83,45,78,43,77,37,95,82,73,82,49,70,45,80,42,82,44,77,41,69,76,81,70,90,63,98,62,92,74,91,82,86,90,82,135

Sequence (90 aa):
MSENTIPPYLLTPSHDNYLKALPPIDMSLLTIDILRKVYPKQSSDIFPKVDVLEEKVQIPAKNKEGVVYVDIYKPKNTKSDGPLPVLLFL

Radius of gyration: 20.26 Å; Cα contacts (8 Å, |Δi|>4): 44; chains: 1; bounding box: 45×45×52 Å

Nearest PDB structures (foldseek):
  5d80-assembly1_G  TM=4.713E-01  e=5.235E+00  Saccharomyces cerevisiae S288C
  8gym-assembly1_2K  TM=2.694E-01  e=4.045E+00  Tetrahymena thermophila SB210
  6o7x-assembly1_M  TM=3.054E-01  e=4.602E+00  Saccharomyces cerevisiae S288C
  7ane-assembly1_ag  TM=3.256E-01  e=6.352E+00  Leishmania major
  5voz-assembly1_M  TM=2.611E-01  e=9.353E+00  Saccharomyces cerevisiae S288C

Mean predicted aligned error: 13.0 Å

Secondary structure (DSSP, 8-state):
-------TTSPPHHHHHHHHHSPPP-GGG--HHHHHHHHHHHHTTTS---SEEEEEEEEE-TTSS-EEEEEEEEETT---SSPPP-----